Protein AF-A0A433RCS0-F1 (afdb_monomer)

Mean predicted aligned error: 9.12 Å

Secondary structure (DSSP, 8-state):
-------HHHHHHHHHHHHHHH--HHHHHHHHSGGGHHHHHHIIIIIHHHHSS-TTEEEEEEEE-TTS-EEEEEEEEEETTEEEEE-----PPP-TTS--TTS--

Nearest PDB structures (foldseek):
  7lo5-assembly1_A  TM=3.695E-01  e=2.500E+00  Deinococcus wulumuqiensis

Structure (mmCIF, N/CA/C/O backbone):
data_AF-A0A433RCS0-F1
#
_entry.id   AF-A0A433RCS0-F1
#
loop_
_atom_site.group_PDB
_atom_site.id
_atom_site.type_symbol
_atom_site.label_atom_id
_atom_site.label_alt_id
_atom_site.label_comp_id
_atom_site.label_asym_id
_atom_site.label_entity_id
_atom_site.label_seq_id
_atom_site.pdbx_PDB_ins_code
_atom_site.Cartn_x
_atom_site.Cartn_y
_atom_site.Cartn_z
_atom_site.occupancy
_atom_site.B_iso_or_equiv
_atom_site.auth_seq_id
_atom_site.auth_comp_id
_atom_site.auth_asym_id
_atom_site.auth_atom_id
_atom_site.pdbx_PDB_model_num
ATOM 1 N N . MET A 1 1 ? -16.822 -6.014 28.736 1.00 41.81 1 MET A N 1
ATOM 2 C CA . MET A 1 1 ? -15.771 -6.732 27.991 1.00 41.81 1 MET A CA 1
ATOM 3 C C . MET A 1 1 ? -15.619 -5.992 26.678 1.00 41.81 1 MET A C 1
ATOM 5 O O . MET A 1 1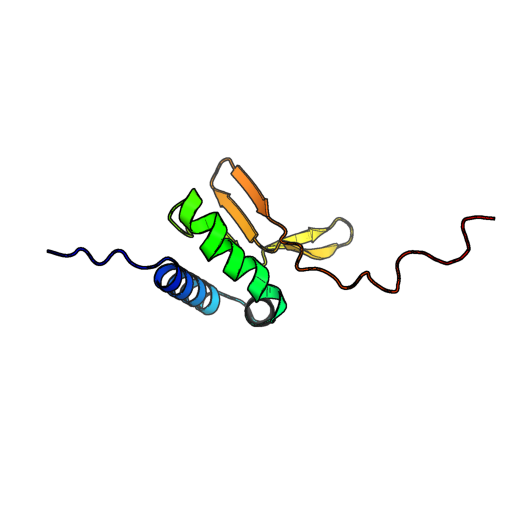 ? -16.305 -6.315 25.719 1.00 41.81 1 MET A O 1
ATOM 9 N N . ASP A 1 2 ? -14.841 -4.908 26.695 1.00 42.03 2 ASP A N 1
ATOM 10 C CA . ASP A 1 2 ? -14.556 -4.137 25.487 1.00 42.03 2 ASP A CA 1
ATOM 11 C C . ASP A 1 2 ? -13.702 -5.013 24.579 1.00 42.03 2 ASP A C 1
ATOM 13 O O . ASP A 1 2 ? -12.518 -5.234 24.832 1.00 42.03 2 ASP A O 1
ATOM 17 N N . MET A 1 3 ? -14.316 -5.568 23.536 1.00 44.47 3 MET A N 1
ATOM 18 C CA . MET A 1 3 ? -13.540 -5.999 22.386 1.00 44.47 3 MET A CA 1
ATOM 19 C C . MET A 1 3 ? -13.002 -4.717 21.768 1.00 44.47 3 MET A C 1
ATOM 21 O O . MET A 1 3 ? -13.749 -3.998 21.106 1.00 44.47 3 MET A O 1
ATOM 25 N N . ALA A 1 4 ? -11.738 -4.399 22.049 1.00 59.84 4 ALA A N 1
ATOM 26 C CA . ALA A 1 4 ? -11.041 -3.306 21.396 1.00 59.84 4 ALA A CA 1
ATOM 27 C C . ALA A 1 4 ? -11.185 -3.505 19.881 1.00 59.84 4 ALA A C 1
ATOM 29 O O . ALA A 1 4 ? -10.570 -4.401 19.299 1.00 59.84 4 ALA A O 1
ATOM 30 N N . LYS A 1 5 ? -12.067 -2.725 19.247 1.00 59.84 5 LYS A N 1
ATOM 31 C CA . LYS A 1 5 ? -12.112 -2.641 17.791 1.00 59.84 5 LYS A CA 1
ATOM 32 C C . LYS A 1 5 ? -10.755 -2.092 17.386 1.00 59.84 5 LYS A C 1
ATOM 34 O O . LYS A 1 5 ? -10.441 -0.952 17.721 1.00 59.84 5 LYS A O 1
ATOM 39 N N . ARG A 1 6 ? -9.949 -2.925 16.730 1.00 70.06 6 ARG A N 1
ATOM 40 C CA . ARG A 1 6 ? -8.694 -2.486 16.127 1.00 70.06 6 ARG A CA 1
ATOM 41 C C . ARG A 1 6 ? -9.002 -1.319 15.201 1.00 70.06 6 ARG A C 1
ATOM 43 O O . ARG A 1 6 ? -9.994 -1.356 14.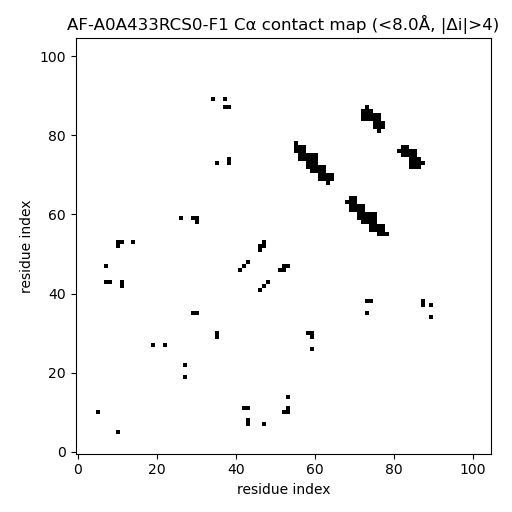468 1.00 70.06 6 ARG A O 1
ATOM 50 N N . SER A 1 7 ? -8.207 -0.264 15.294 1.00 84.88 7 SER A N 1
ATOM 51 C CA . SER A 1 7 ? -8.399 0.883 14.421 1.00 84.88 7 SER A CA 1
ATOM 52 C C . SER A 1 7 ? -7.964 0.517 12.998 1.00 84.88 7 SER A C 1
ATOM 54 O O . SER A 1 7 ? -7.130 -0.369 12.790 1.00 84.88 7 SER A O 1
ATOM 56 N N . ALA A 1 8 ? -8.510 1.216 12.000 1.00 87.56 8 ALA A N 1
ATOM 57 C CA . ALA A 1 8 ? -8.055 1.091 10.614 1.00 87.56 8 ALA A CA 1
ATOM 58 C C . ALA A 1 8 ? -6.543 1.353 10.479 1.00 87.56 8 ALA A C 1
ATOM 60 O O . ALA A 1 8 ? -5.899 0.830 9.573 1.00 87.56 8 ALA A O 1
ATOM 61 N N . GLU A 1 9 ? -5.984 2.160 11.385 1.00 90.44 9 GLU A N 1
ATOM 62 C CA . GLU A 1 9 ? -4.563 2.489 11.449 1.00 90.44 9 GLU A CA 1
ATOM 63 C C . GLU A 1 9 ? -3.732 1.281 11.885 1.00 90.44 9 GLU A C 1
ATOM 65 O O . GLU A 1 9 ? -2.780 0.939 11.189 1.00 90.44 9 GLU A O 1
ATOM 70 N N . ASP A 1 10 ? -4.143 0.579 12.946 1.00 92.00 10 ASP A N 1
ATOM 71 C CA . ASP A 1 10 ? -3.446 -0.621 13.429 1.00 92.00 10 ASP A CA 1
ATOM 72 C C . ASP A 1 10 ? -3.451 -1.739 12.376 1.00 92.00 10 ASP A C 1
ATOM 74 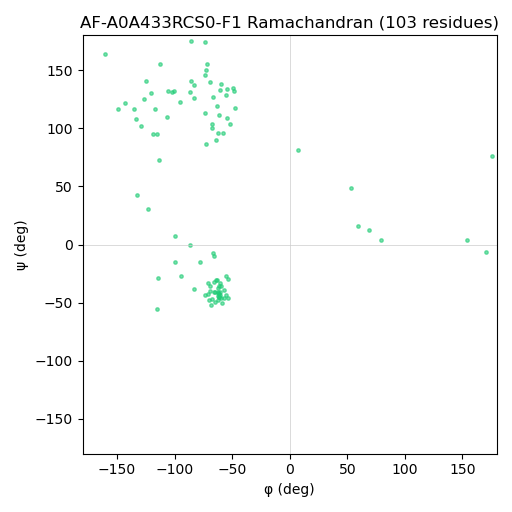O O . ASP A 1 10 ? -2.472 -2.461 12.195 1.00 92.00 10 ASP A O 1
ATOM 78 N N . GLU A 1 11 ? -4.580 -1.926 11.685 1.00 92.56 11 GLU A N 1
ATOM 79 C CA . GLU A 1 11 ? -4.685 -2.915 10.608 1.00 92.56 11 GLU A CA 1
ATOM 80 C C . GLU A 1 11 ? -3.866 -2.516 9.375 1.00 92.56 11 GLU A C 1
ATOM 82 O O . GLU A 1 11 ? -3.296 -3.385 8.709 1.00 92.56 11 GLU A O 1
ATOM 87 N N . LEU A 1 12 ? -3.786 -1.216 9.067 1.00 93.69 12 LEU A N 1
ATOM 88 C CA . LEU A 1 12 ? -2.966 -0.728 7.963 1.00 93.69 12 LEU A CA 1
ATOM 89 C C . LEU A 1 12 ? -1.479 -0.892 8.281 1.00 93.69 12 LEU A C 1
ATOM 91 O O . LEU A 1 12 ? -0.708 -1.261 7.399 1.00 93.69 12 LEU A O 1
ATOM 95 N N 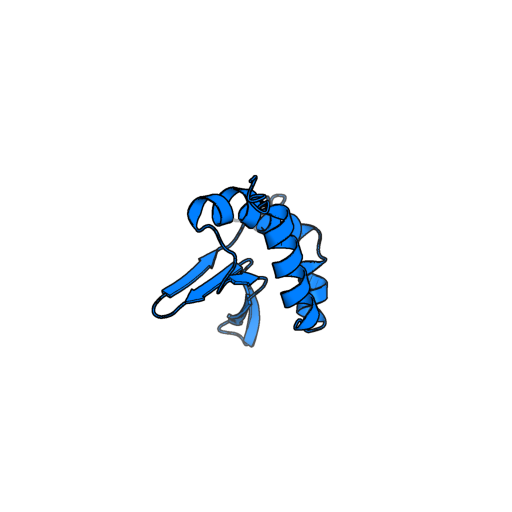. GLU A 1 13 ? -1.067 -0.634 9.520 1.00 94.44 13 GLU A N 1
ATOM 96 C CA . GLU A 1 13 ? 0.320 -0.803 9.942 1.00 94.44 13 GLU A CA 1
ATOM 97 C C . GLU A 1 13 ? 0.769 -2.263 9.804 1.00 94.44 13 GLU A C 1
ATOM 99 O O . GLU A 1 13 ? 1.831 -2.531 9.236 1.00 94.44 13 GLU A O 1
ATOM 104 N N . ASP A 1 14 ? -0.056 -3.212 10.246 1.00 94.94 14 ASP A N 1
ATOM 105 C CA . ASP A 1 14 ? 0.216 -4.642 10.076 1.00 94.94 14 ASP A CA 1
ATOM 106 C C . ASP A 1 14 ? 0.283 -5.037 8.598 1.00 94.94 14 ASP A C 1
ATOM 108 O O . ASP A 1 14 ? 1.223 -5.715 8.176 1.00 94.94 14 ASP A O 1
ATOM 112 N N . PHE A 1 15 ? -0.659 -4.553 7.785 1.00 95.12 15 PHE A N 1
ATOM 113 C CA . PHE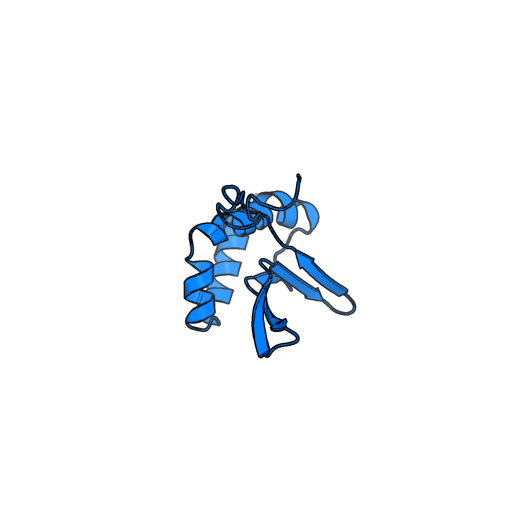 A 1 15 ? -0.645 -4.770 6.339 1.00 95.12 15 PHE A CA 1
ATOM 114 C C . PHE A 1 15 ? 0.652 -4.258 5.696 1.00 95.12 15 PHE A C 1
ATOM 116 O O . PHE A 1 15 ? 1.293 -4.975 4.924 1.00 95.12 15 PHE A O 1
ATOM 123 N N . LEU A 1 16 ? 1.090 -3.046 6.049 1.00 94.19 16 LEU A N 1
ATOM 124 C CA . LEU A 1 16 ? 2.339 -2.476 5.546 1.00 94.19 16 LEU A CA 1
ATOM 125 C C . LEU A 1 16 ? 3.558 -3.280 6.012 1.00 94.19 16 LEU A C 1
ATOM 127 O O . LEU A 1 16 ? 4.453 -3.525 5.204 1.00 94.19 16 LEU A O 1
ATOM 131 N N . LYS A 1 17 ? 3.594 -3.746 7.266 1.00 95.69 17 LYS A N 1
ATOM 132 C CA . LYS A 1 17 ? 4.668 -4.622 7.770 1.00 95.69 17 LYS A CA 1
ATOM 133 C C . LYS A 1 17 ? 4.752 -5.921 6.971 1.00 95.69 17 LYS A C 1
ATOM 135 O O . LYS A 1 17 ? 5.845 -6.317 6.563 1.00 95.69 17 LYS A O 1
ATOM 140 N N . GLU A 1 18 ? 3.615 -6.562 6.704 1.00 94.81 18 GLU A N 1
ATOM 141 C CA . GLU A 1 18 ? 3.558 -7.789 5.905 1.00 94.81 18 GLU A CA 1
ATOM 142 C C . GLU A 1 18 ? 4.067 -7.577 4.476 1.00 94.81 18 GLU A C 1
ATOM 144 O O . GLU A 1 18 ? 4.813 -8.413 3.953 1.00 94.81 18 GLU A O 1
ATOM 149 N N . ILE A 1 19 ? 3.690 -6.460 3.846 1.00 94.75 19 ILE A N 1
ATOM 150 C CA . ILE A 1 19 ? 4.176 -6.105 2.512 1.00 94.75 19 ILE A CA 1
ATOM 151 C C . ILE A 1 19 ? 5.678 -5.842 2.553 1.00 94.75 19 ILE A C 1
ATOM 153 O O . ILE A 1 19 ? 6.410 -6.429 1.763 1.00 94.75 19 ILE A O 1
ATOM 157 N N . MET A 1 20 ? 6.161 -5.021 3.487 1.00 93.62 20 MET A N 1
ATOM 158 C CA . MET A 1 20 ? 7.580 -4.662 3.598 1.00 93.62 20 MET A CA 1
ATOM 159 C C . MET A 1 20 ? 8.478 -5.880 3.840 1.00 93.62 20 MET A C 1
ATOM 161 O O . MET A 1 20 ? 9.599 -5.929 3.327 1.00 93.62 20 MET A O 1
ATOM 165 N N . ALA A 1 21 ? 7.985 -6.890 4.562 1.00 95.06 21 ALA A N 1
ATOM 166 C CA . ALA A 1 21 ? 8.698 -8.148 4.767 1.00 95.06 21 ALA A CA 1
ATOM 167 C C . ALA A 1 21 ? 8.882 -8.952 3.465 1.00 95.06 21 ALA A C 1
ATOM 169 O O . ALA A 1 21 ? 9.892 -9.634 3.304 1.00 95.06 21 ALA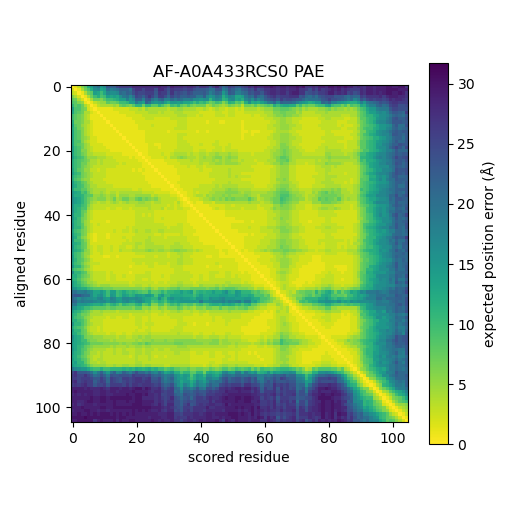 A O 1
ATOM 170 N N . LYS A 1 22 ? 7.928 -8.860 2.530 1.00 92.12 22 LYS A N 1
ATOM 171 C CA . LYS A 1 22 ? 7.922 -9.597 1.250 1.00 92.12 22 LYS A CA 1
ATOM 172 C C . LYS A 1 22 ? 8.407 -8.756 0.063 1.00 92.12 22 LYS A C 1
ATOM 174 O O . LYS A 1 22 ? 8.689 -9.302 -1.001 1.00 92.12 22 LYS A O 1
ATOM 179 N N . ALA A 1 23 ? 8.478 -7.438 0.226 1.00 92.62 23 ALA A N 1
ATOM 180 C CA . ALA A 1 23 ? 8.762 -6.492 -0.838 1.00 92.62 23 ALA A CA 1
ATOM 181 C C . ALA A 1 23 ? 10.210 -6.585 -1.333 1.00 92.62 23 ALA A C 1
ATOM 183 O O . ALA A 1 23 ? 11.165 -6.690 -0.556 1.00 92.62 23 ALA A O 1
ATOM 184 N N . ASN A 1 24 ? 10.373 -6.470 -2.651 1.00 92.62 24 ASN A N 1
ATOM 185 C CA . ASN A 1 24 ? 11.678 -6.253 -3.262 1.00 92.62 24 ASN A CA 1
ATOM 186 C C . ASN A 1 24 ? 12.157 -4.804 -3.023 1.00 92.62 24 ASN A C 1
ATOM 188 O O . ASN A 1 24 ? 11.433 -3.967 -2.481 1.00 92.62 24 ASN A O 1
ATOM 192 N N . LYS A 1 25 ? 13.393 -4.497 -3.430 1.00 92.19 25 LYS A N 1
ATOM 193 C CA . LYS A 1 25 ? 13.999 -3.170 -3.226 1.00 92.19 25 LYS A CA 1
ATOM 194 C C . LYS A 1 25 ? 13.176 -2.030 -3.841 1.00 92.19 25 LYS A C 1
ATOM 196 O O . LYS A 1 25 ? 13.070 -0.973 -3.231 1.00 92.19 25 LYS A O 1
ATOM 201 N N . GLU A 1 26 ? 12.608 -2.245 -5.024 1.00 90.81 26 GLU A N 1
ATOM 202 C CA . GLU A 1 26 ? 11.869 -1.206 -5.745 1.00 90.81 26 GLU A CA 1
ATOM 203 C C . GLU A 1 26 ? 10.507 -0.935 -5.105 1.00 90.81 26 GLU A C 1
ATOM 205 O O . GLU A 1 26 ? 10.157 0.215 -4.860 1.00 90.81 26 GLU A O 1
ATOM 210 N N . LEU A 1 27 ? 9.783 -1.988 -4.724 1.00 90.38 27 LEU A N 1
ATOM 211 C CA . LEU A 1 27 ? 8.528 -1.860 -3.993 1.00 90.38 27 LEU A CA 1
ATOM 212 C C . LEU A 1 27 ? 8.736 -1.160 -2.642 1.00 90.38 27 LEU A C 1
ATOM 214 O O . LEU A 1 27 ? 7.949 -0.291 -2.285 1.00 90.38 27 LEU A O 1
ATOM 218 N N . LYS A 1 28 ? 9.822 -1.467 -1.916 1.00 93.19 28 LYS A N 1
ATOM 219 C CA . LYS A 1 28 ? 10.174 -0.746 -0.676 1.00 93.19 28 LYS A CA 1
ATOM 220 C C . LYS A 1 28 ? 10.378 0.745 -0.931 1.00 93.19 28 LYS A C 1
ATOM 222 O O . LYS A 1 28 ? 9.742 1.559 -0.271 1.00 93.19 28 LYS A O 1
ATOM 227 N N . ARG A 1 29 ? 11.192 1.087 -1.938 1.00 92.44 29 ARG A N 1
ATOM 228 C CA . ARG A 1 29 ? 11.445 2.478 -2.344 1.00 92.44 29 ARG A CA 1
ATOM 229 C C . ARG A 1 29 ? 10.143 3.213 -2.662 1.00 92.44 29 ARG A C 1
ATOM 231 O O . ARG A 1 29 ? 9.975 4.352 -2.246 1.00 92.44 29 ARG A O 1
ATOM 238 N N . ARG A 1 30 ? 9.224 2.563 -3.382 1.00 89.06 30 ARG A N 1
ATOM 239 C CA . ARG A 1 30 ? 7.916 3.132 -3.725 1.00 89.06 30 ARG A CA 1
ATOM 240 C C . ARG A 1 30 ? 7.028 3.305 -2.498 1.00 89.06 30 ARG A C 1
ATOM 242 O O . ARG A 1 30 ? 6.497 4.387 -2.305 1.00 89.06 30 ARG A O 1
ATOM 249 N N . ILE A 1 31 ? 6.916 2.307 -1.622 1.00 90.25 31 ILE A N 1
ATOM 250 C CA . ILE A 1 31 ? 6.122 2.417 -0.385 1.00 90.25 31 ILE A CA 1
ATOM 251 C C . ILE A 1 31 ? 6.641 3.544 0.516 1.00 90.25 31 ILE A C 1
ATOM 253 O O . ILE A 1 31 ? 5.843 4.203 1.184 1.00 90.25 31 ILE A O 1
ATOM 257 N N . GLU A 1 32 ? 7.951 3.765 0.557 1.00 89.25 32 GLU A N 1
ATOM 258 C CA . GLU A 1 32 ? 8.589 4.837 1.331 1.00 89.25 32 GLU A CA 1
ATOM 259 C C . GLU A 1 32 ? 8.482 6.221 0.663 1.00 89.25 32 GLU A C 1
ATOM 261 O O . GLU A 1 32 ? 8.676 7.230 1.341 1.00 89.25 32 GLU A O 1
ATOM 266 N N . ASP A 1 33 ? 8.134 6.291 -0.628 1.00 86.75 33 ASP A N 1
ATOM 267 C CA . ASP A 1 33 ? 7.951 7.547 -1.361 1.00 86.75 33 ASP A CA 1
ATOM 268 C C . ASP A 1 33 ? 6.834 8.394 -0.716 1.00 86.75 33 ASP A C 1
ATOM 270 O O . ASP A 1 33 ? 5.747 7.876 -0.439 1.00 86.75 33 ASP A O 1
ATOM 274 N N . PRO A 1 34 ? 7.045 9.702 -0.485 1.00 82.12 34 PRO A N 1
ATOM 275 C CA . PRO A 1 34 ? 6.001 10.592 0.018 1.00 82.12 34 PRO A CA 1
ATOM 276 C C . PRO A 1 34 ? 4.712 10.584 -0.817 1.00 82.12 34 PRO A C 1
ATOM 278 O O . PRO A 1 34 ? 3.631 10.766 -0.259 1.00 82.12 34 PRO A O 1
ATOM 281 N N . GLN A 1 35 ? 4.796 10.332 -2.128 1.00 78.38 35 GLN A N 1
ATOM 282 C CA . GLN A 1 35 ? 3.621 10.228 -3.003 1.00 78.38 35 GLN A CA 1
ATOM 283 C C . GLN A 1 35 ? 2.717 9.050 -2.618 1.00 78.38 35 GLN A C 1
ATOM 285 O O . GLN A 1 35 ? 1.492 9.162 -2.677 1.00 78.38 35 GLN A O 1
ATOM 290 N N . SER A 1 36 ? 3.296 7.977 -2.071 1.00 79.25 36 SER A N 1
ATOM 291 C CA . SER A 1 36 ? 2.554 6.823 -1.555 1.00 79.25 36 SER A CA 1
ATOM 292 C C . SER A 1 36 ? 1.682 7.136 -0.340 1.00 79.25 36 SER A C 1
ATOM 294 O O . SER A 1 36 ? 0.876 6.311 0.093 1.00 79.25 36 SER A O 1
ATOM 296 N N . HIS A 1 37 ? 1.817 8.327 0.250 1.00 84.00 37 HIS A N 1
ATOM 297 C CA . HIS A 1 37 ? 0.935 8.768 1.322 1.00 84.00 37 HIS A CA 1
ATOM 298 C C . HIS A 1 37 ? -0.527 8.866 0.858 1.00 84.00 37 HIS A C 1
ATOM 300 O O . HIS A 1 37 ? -1.426 8.516 1.623 1.00 84.00 37 HIS A O 1
ATOM 306 N N . ALA A 1 38 ? -0.775 9.269 -0.394 1.00 86.75 38 ALA A N 1
ATOM 307 C CA . ALA A 1 38 ? -2.127 9.461 -0.915 1.00 86.75 38 ALA A CA 1
ATOM 308 C C . ALA A 1 38 ? -2.937 8.157 -0.913 1.00 86.75 38 ALA A C 1
ATOM 310 O O . ALA A 1 38 ? -4.055 8.116 -0.389 1.00 86.75 38 ALA A O 1
ATOM 311 N N . TRP A 1 39 ? -2.357 7.063 -1.416 1.00 89.56 39 TRP A N 1
ATOM 312 C CA . TRP A 1 39 ? -3.050 5.779 -1.418 1.00 89.56 39 TRP A CA 1
ATOM 313 C C . TRP A 1 39 ? -3.183 5.173 -0.020 1.00 89.56 39 TRP A C 1
ATOM 315 O O . TRP A 1 39 ? -4.218 4.581 0.287 1.00 89.56 39 TRP A O 1
ATOM 325 N N . LYS A 1 40 ? -2.211 5.382 0.880 1.00 91.19 40 LYS A N 1
ATOM 326 C CA . LYS A 1 40 ? -2.330 4.967 2.292 1.00 91.19 40 LYS A CA 1
ATOM 327 C C . LYS A 1 40 ? -3.488 5.678 2.994 1.00 91.19 40 LYS A C 1
ATOM 329 O O . LYS A 1 40 ? -4.241 5.047 3.735 1.00 91.19 40 LYS A O 1
ATOM 334 N N . GLU A 1 41 ? -3.670 6.974 2.747 1.00 91.12 41 GLU A N 1
ATOM 335 C CA . GLU A 1 41 ? -4.813 7.727 3.273 1.00 91.12 41 GLU A CA 1
ATOM 336 C C . GLU A 1 41 ? -6.138 7.246 2.679 1.00 91.12 41 GLU A C 1
ATOM 338 O O . GLU A 1 41 ? -7.111 7.079 3.417 1.00 91.12 41 GLU A O 1
ATOM 343 N N . ALA A 1 42 ? -6.181 6.951 1.379 1.00 91.75 42 ALA A N 1
ATOM 344 C CA . ALA A 1 42 ? -7.367 6.370 0.758 1.00 91.75 42 ALA A CA 1
ATOM 345 C C . ALA A 1 42 ? -7.707 4.994 1.347 1.00 91.75 42 ALA A C 1
ATOM 347 O O . ALA A 1 42 ? -8.881 4.701 1.583 1.00 91.75 42 ALA A O 1
ATOM 348 N N . LEU A 1 43 ? -6.705 4.173 1.675 1.00 93.81 43 LEU A N 1
ATOM 349 C CA . LEU A 1 43 ? -6.940 2.902 2.353 1.00 93.81 43 LEU A CA 1
ATOM 350 C C . LEU A 1 43 ? -7.617 3.093 3.715 1.00 93.81 43 LEU A C 1
ATOM 352 O O . LEU A 1 43 ? -8.577 2.389 4.026 1.00 93.81 43 LEU A O 1
ATOM 356 N N . LYS A 1 44 ? -7.179 4.076 4.506 1.00 91.56 44 LYS A N 1
ATOM 357 C CA . LYS A 1 44 ? -7.785 4.366 5.816 1.00 91.56 44 LYS A CA 1
ATOM 358 C C . LYS A 1 44 ? -9.172 4.992 5.715 1.00 91.56 44 LYS A C 1
ATOM 360 O O . LYS A 1 44 ? -10.052 4.648 6.493 1.00 91.56 44 LYS A O 1
ATOM 365 N N . ARG A 1 45 ? -9.356 5.947 4.801 1.00 90.81 45 ARG A N 1
ATOM 366 C CA . ARG A 1 45 ? -10.538 6.829 4.771 1.00 90.81 45 ARG A CA 1
ATOM 367 C C . ARG A 1 45 ? -11.649 6.341 3.855 1.00 90.81 45 ARG A C 1
ATOM 369 O O . ARG A 1 45 ? -12.804 6.676 4.090 1.00 90.81 45 ARG A O 1
ATOM 376 N N . LEU A 1 46 ? -11.305 5.586 2.816 1.00 92.19 46 LEU A N 1
ATOM 377 C CA . LEU A 1 46 ? -12.252 5.105 1.815 1.00 92.19 46 LEU A CA 1
ATOM 378 C C . LEU A 1 46 ? -12.362 3.583 1.858 1.00 92.19 46 LEU A C 1
ATOM 380 O O . LEU A 1 46 ? -13.453 3.047 2.035 1.00 92.19 46 LEU A O 1
ATOM 384 N N . TRP A 1 47 ? -11.235 2.883 1.730 1.00 94.44 47 TRP A N 1
ATOM 385 C CA . TRP A 1 47 ? -11.249 1.430 1.588 1.00 94.44 47 TRP A CA 1
ATOM 386 C C . TRP A 1 47 ? -11.696 0.715 2.862 1.00 94.44 47 TRP A C 1
ATOM 388 O O . TRP A 1 47 ? -12.595 -0.122 2.812 1.00 94.44 47 TRP A O 1
ATOM 398 N N . HIS A 1 48 ? -11.078 1.023 4.006 1.00 94.44 48 HIS A N 1
ATOM 399 C CA . HIS A 1 48 ? -11.379 0.347 5.269 1.00 94.44 48 HIS A CA 1
ATOM 400 C C . HIS A 1 48 ? -12.842 0.540 5.696 1.00 94.44 48 HIS A C 1
ATOM 402 O O . HIS A 1 48 ? -13.492 -0.471 5.947 1.00 94.44 48 HIS A O 1
ATOM 408 N N . PRO A 1 49 ? -13.438 1.749 5.645 1.00 93.19 49 PRO A N 1
ATOM 409 C CA . PRO A 1 49 ? -14.863 1.915 5.934 1.00 93.19 49 PRO A CA 1
ATOM 410 C C . PRO A 1 49 ? -15.792 1.180 4.957 1.00 93.19 49 PRO A C 1
ATOM 412 O O . PRO A 1 49 ? -16.877 0.764 5.356 1.00 93.19 49 PRO A O 1
ATOM 415 N N . ALA A 1 50 ? -15.391 1.013 3.692 1.00 92.88 50 ALA A N 1
ATOM 416 C CA . ALA A 1 50 ? -16.213 0.360 2.672 1.00 92.88 50 ALA A CA 1
ATOM 417 C C . ALA A 1 50 ? -16.115 -1.178 2.690 1.00 92.88 50 ALA A C 1
ATOM 419 O O . ALA A 1 50 ? -17.108 -1.861 2.450 1.00 92.88 50 ALA A O 1
ATOM 420 N N . ILE A 1 51 ? -14.922 -1.727 2.940 1.00 92.69 51 ILE A N 1
ATOM 421 C CA . ILE A 1 51 ? -14.610 -3.159 2.777 1.00 92.69 51 ILE A CA 1
ATOM 422 C C . ILE A 1 51 ? -14.286 -3.842 4.115 1.00 92.69 51 ILE A C 1
ATOM 424 O O . ILE A 1 51 ? -14.507 -5.043 4.265 1.00 92.69 51 ILE A O 1
ATOM 428 N N . GLY A 1 52 ? -13.756 -3.100 5.090 1.00 90.94 52 GLY A N 1
ATOM 429 C CA . GLY A 1 52 ? -13.464 -3.575 6.447 1.00 90.94 52 GLY A CA 1
ATOM 430 C C . GLY A 1 52 ? -12.177 -4.386 6.612 1.00 90.94 52 GLY A C 1
ATOM 431 O O . GLY A 1 52 ? -11.945 -4.912 7.694 1.00 90.94 52 GLY A O 1
ATOM 432 N N . HIS A 1 53 ? -11.362 -4.549 5.562 1.00 92.88 53 HIS A N 1
ATOM 433 C CA . HIS A 1 53 ? -10.082 -5.268 5.633 1.00 92.88 53 HIS A CA 1
ATOM 434 C C . HIS A 1 53 ? -9.148 -4.914 4.459 1.00 92.88 53 HIS A C 1
ATOM 436 O O . HIS A 1 53 ? -9.613 -4.522 3.387 1.00 92.88 53 HIS A O 1
ATOM 442 N N . PHE A 1 54 ? -7.851 -5.229 4.560 1.00 95.06 54 PHE A N 1
ATOM 443 C CA . PHE A 1 54 ? -6.869 -5.024 3.472 1.00 95.06 54 PHE A CA 1
ATOM 444 C C . PHE A 1 54 ? -6.520 -6.283 2.646 1.00 95.06 54 PHE A C 1
ATOM 446 O O . PHE A 1 54 ? -5.645 -6.262 1.785 1.00 95.06 54 PHE A O 1
ATOM 453 N N . LYS A 1 55 ? -7.217 -7.408 2.861 1.00 94.06 55 LYS A N 1
ATOM 454 C CA . LYS A 1 55 ? -6.965 -8.666 2.129 1.00 94.06 55 LYS A CA 1
ATOM 455 C C . LYS A 1 55 ? -7.152 -8.515 0.613 1.00 94.06 55 LYS A C 1
ATOM 457 O O . LYS A 1 55 ? -8.193 -8.025 0.167 1.00 94.06 55 LYS A O 1
ATOM 462 N N . ASN A 1 56 ? -6.237 -9.116 -0.152 1.00 95.06 56 ASN A N 1
ATOM 463 C CA . ASN A 1 56 ? -6.186 -9.113 -1.625 1.00 95.06 56 ASN A CA 1
ATOM 464 C C . ASN A 1 56 ? -5.860 -7.750 -2.261 1.00 95.06 56 ASN A C 1
ATOM 466 O O . ASN A 1 56 ? -6.050 -7.585 -3.466 1.00 95.06 56 ASN A O 1
ATOM 470 N N . LEU A 1 57 ? -5.408 -6.776 -1.466 1.00 95.50 57 LEU A N 1
ATOM 471 C CA . LEU A 1 57 ? -4.812 -5.555 -1.989 1.00 95.50 57 LEU A CA 1
ATOM 472 C C . LEU A 1 57 ? -3.325 -5.757 -2.254 1.00 95.50 57 LEU A C 1
ATOM 474 O O . LEU A 1 57 ? -2.606 -6.364 -1.460 1.00 95.50 57 LEU A O 1
ATOM 478 N N . HIS A 1 58 ? -2.881 -5.180 -3.357 1.00 94.12 58 HIS A N 1
ATOM 479 C CA . HIS A 1 58 ? -1.504 -5.159 -3.804 1.00 94.12 58 HIS A CA 1
ATOM 480 C C . HIS A 1 58 ? -1.151 -3.702 -4.110 1.00 94.12 58 HIS A C 1
ATOM 482 O O . HIS A 1 58 ? -1.598 -3.189 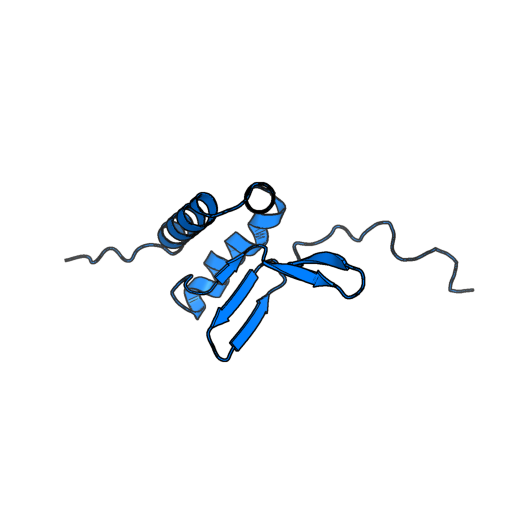-5.135 1.00 94.12 58 HIS A O 1
ATOM 488 N N . PRO A 1 59 ? -0.424 -3.005 -3.223 1.00 93.44 59 PRO A N 1
ATOM 489 C CA . PRO A 1 59 ? 0.028 -1.656 -3.518 1.00 93.44 59 PRO A CA 1
ATOM 490 C C . PRO A 1 59 ? 1.144 -1.688 -4.551 1.00 93.44 59 PRO A C 1
ATOM 492 O O . PRO A 1 59 ? 1.928 -2.641 -4.580 1.00 93.44 59 PRO A O 1
ATOM 495 N N . GLU A 1 60 ? 1.226 -0.627 -5.348 1.00 91.69 60 GLU A N 1
ATOM 496 C CA . GLU A 1 60 ? 2.305 -0.414 -6.313 1.00 91.69 60 GLU A CA 1
ATOM 497 C C . GLU A 1 60 ? 2.482 -1.617 -7.245 1.00 91.69 60 GLU A C 1
ATOM 499 O O . GLU A 1 60 ? 3.571 -2.174 -7.414 1.00 91.69 60 GLU A O 1
ATOM 504 N N . TYR A 1 61 ? 1.360 -2.075 -7.797 1.00 91.81 61 TYR A N 1
ATOM 505 C CA . TYR A 1 61 ? 1.291 -3.302 -8.570 1.00 91.81 61 TYR A CA 1
ATOM 506 C C . TYR A 1 61 ? 1.929 -3.098 -9.944 1.00 91.81 61 TYR A C 1
ATOM 508 O O . TYR A 1 61 ? 1.415 -2.345 -10.772 1.00 91.81 61 TYR A O 1
ATOM 516 N N . GLU A 1 62 ? 3.056 -3.774 -10.176 1.00 90.88 62 GLU A N 1
ATOM 517 C CA . GLU A 1 62 ? 3.778 -3.724 -11.447 1.00 90.88 62 GLU A CA 1
ATOM 518 C C . GLU A 1 62 ? 2.949 -4.373 -12.565 1.00 90.88 62 GLU A C 1
ATOM 520 O O . GLU A 1 62 ? 2.524 -5.526 -12.463 1.00 90.88 62 GLU A O 1
ATOM 525 N N . VAL A 1 63 ? 2.765 -3.635 -13.655 1.00 89.44 63 VAL A N 1
ATOM 526 C CA . VAL A 1 63 ? 2.183 -4.112 -14.907 1.00 89.44 63 VAL A CA 1
ATOM 527 C C . VAL A 1 63 ? 3.139 -3.824 -16.059 1.00 89.44 63 VAL A C 1
ATOM 529 O O . VAL A 1 63 ? 3.786 -2.775 -16.113 1.00 89.44 63 VAL A O 1
ATOM 532 N N . THR A 1 64 ? 3.232 -4.771 -16.987 1.00 86.75 64 THR A N 1
ATOM 533 C CA . THR A 1 64 ? 3.991 -4.603 -18.228 1.00 86.75 64 THR A CA 1
ATOM 534 C C . THR A 1 64 ? 3.120 -3.870 -19.239 1.00 86.75 64 THR A C 1
ATOM 536 O O . THR A 1 64 ? 1.985 -4.284 -19.486 1.00 86.75 64 THR A O 1
ATOM 539 N N . ASP A 1 65 ? 3.625 -2.774 -19.799 1.00 80.88 65 ASP A N 1
ATOM 540 C CA . ASP A 1 65 ? 2.957 -2.084 -20.898 1.00 80.88 65 ASP A CA 1
ATOM 541 C C . ASP A 1 65 ? 3.330 -2.683 -22.266 1.00 80.88 65 ASP A C 1
ATOM 543 O O . ASP A 1 65 ? 4.136 -3.606 -22.376 1.00 80.88 65 ASP A O 1
ATOM 547 N N . PHE A 1 66 ? 2.692 -2.187 -23.328 1.00 71.88 66 PHE A N 1
ATOM 548 C CA . PHE A 1 66 ? 2.847 -2.715 -24.687 1.00 71.88 66 PHE A CA 1
ATOM 549 C C . PHE A 1 66 ? 4.249 -2.515 -25.299 1.00 71.88 66 PHE A C 1
ATOM 551 O O . PHE A 1 66 ? 4.495 -3.029 -26.387 1.00 71.88 66 PHE A O 1
ATOM 558 N N . LEU A 1 67 ? 5.145 -1.767 -24.645 1.00 79.56 67 LEU A N 1
ATOM 559 C CA . LEU A 1 67 ? 6.489 -1.432 -25.131 1.00 79.56 67 LEU A CA 1
ATOM 560 C C . LEU A 1 67 ? 7.585 -1.882 -24.149 1.00 79.56 67 LEU A C 1
ATOM 562 O O . LEU A 1 67 ? 8.623 -1.229 -24.046 1.00 79.56 67 LEU A O 1
ATOM 566 N N . ASP A 1 68 ? 7.346 -2.966 -23.404 1.00 74.94 68 ASP A N 1
ATOM 567 C CA . ASP A 1 68 ? 8.243 -3.490 -22.359 1.00 74.94 68 ASP A CA 1
ATOM 568 C C . ASP A 1 68 ? 8.536 -2.488 -21.222 1.00 74.94 68 ASP A C 1
ATOM 570 O O . ASP A 1 68 ? 9.449 -2.670 -20.410 1.00 74.94 68 ASP A O 1
ATOM 574 N N . GLY A 1 69 ? 7.734 -1.427 -21.125 1.00 80.94 69 GLY A N 1
ATOM 575 C CA . GLY A 1 69 ? 7.755 -0.489 -20.022 1.00 80.94 69 GLY A CA 1
ATOM 576 C C . GLY A 1 69 ? 7.129 -1.104 -18.776 1.00 80.94 69 GLY A C 1
ATOM 577 O O . GLY A 1 69 ? 6.173 -1.881 -18.832 1.00 80.94 69 GLY A O 1
ATOM 578 N N . LYS A 1 70 ? 7.665 -0.730 -17.614 1.00 84.50 70 LYS A N 1
ATOM 579 C CA . LYS A 1 70 ? 7.061 -1.047 -16.319 1.00 84.50 70 LYS A CA 1
ATOM 580 C C . LYS A 1 70 ? 6.214 0.130 -15.870 1.00 84.50 70 LYS A C 1
ATOM 582 O O . LYS A 1 70 ? 6.731 1.235 -15.706 1.00 84.50 70 LYS A O 1
ATOM 587 N N . ARG A 1 71 ? 4.931 -0.119 -15.631 1.00 87.31 71 ARG A N 1
ATOM 588 C CA . ARG A 1 71 ? 4.033 0.817 -14.950 1.00 87.31 71 ARG A CA 1
ATOM 589 C C . ARG A 1 71 ? 3.631 0.226 -13.613 1.00 87.31 71 ARG A C 1
ATOM 591 O O . ARG A 1 71 ? 3.678 -0.985 -13.428 1.00 87.31 71 ARG A O 1
ATOM 598 N N . TYR A 1 72 ? 3.264 1.088 -12.684 1.00 88.94 72 TYR A N 1
ATOM 599 C CA . TYR A 1 72 ? 2.846 0.681 -11.353 1.00 88.94 72 TYR A CA 1
ATOM 600 C C . TYR A 1 72 ? 1.495 1.312 -11.091 1.00 88.94 72 TYR A C 1
ATOM 602 O O . TYR A 1 72 ? 1.367 2.522 -11.246 1.00 88.94 72 TYR A O 1
ATOM 610 N N . ILE A 1 73 ? 0.529 0.471 -10.746 1.00 91.38 73 ILE A N 1
ATOM 611 C CA . ILE A 1 73 ? -0.804 0.883 -10.317 1.00 91.38 73 ILE A CA 1
ATOM 612 C C . ILE A 1 73 ? -0.740 1.125 -8.814 1.00 91.38 73 ILE A C 1
ATOM 614 O O . ILE A 1 73 ? -0.266 0.239 -8.095 1.00 91.38 73 ILE A O 1
ATOM 618 N N . ASP A 1 74 ? -1.251 2.258 -8.330 1.00 91.38 74 ASP A N 1
ATOM 619 C CA . ASP A 1 74 ? -1.159 2.611 -6.905 1.00 91.38 74 ASP A CA 1
ATOM 620 C C . ASP A 1 74 ? -1.712 1.503 -5.995 1.00 91.38 74 ASP A C 1
ATOM 622 O O . ASP A 1 74 ? -1.073 1.097 -5.020 1.00 91.38 74 ASP A O 1
ATOM 626 N N . LEU A 1 75 ? -2.889 0.964 -6.333 1.00 93.62 75 LEU A N 1
ATOM 627 C CA . LEU A 1 75 ? -3.513 -0.159 -5.636 1.00 93.62 75 LEU A CA 1
ATOM 628 C C . LEU A 1 75 ? -4.225 -1.095 -6.620 1.00 93.62 75 LEU A C 1
ATOM 630 O O . LEU A 1 75 ? -5.182 -0.715 -7.291 1.00 93.62 75 LEU A O 1
ATOM 634 N N . ALA A 1 76 ? -3.838 -2.368 -6.639 1.00 95.44 76 ALA A N 1
ATOM 635 C CA . ALA A 1 76 ? -4.577 -3.420 -7.328 1.00 95.44 76 ALA A CA 1
ATOM 636 C C . ALA A 1 76 ? -5.322 -4.311 -6.331 1.00 95.44 76 ALA A C 1
ATOM 638 O O . ALA A 1 76 ? -4.755 -4.813 -5.362 1.00 95.44 76 ALA A O 1
ATOM 639 N N . TYR A 1 77 ? -6.598 -4.565 -6.594 1.00 95.88 77 TYR A N 1
ATOM 640 C CA . TYR A 1 77 ? -7.408 -5.524 -5.861 1.00 95.88 77 TYR A CA 1
ATOM 641 C C . TYR A 1 77 ? -7.656 -6.766 -6.707 1.00 95.88 77 TYR A C 1
ATOM 643 O O . TYR A 1 77 ? -8.396 -6.727 -7.695 1.00 95.88 77 TYR A O 1
ATOM 651 N N . ILE A 1 78 ? -7.037 -7.878 -6.316 1.00 95.62 78 ILE A N 1
ATOM 652 C CA . ILE A 1 78 ? -7.033 -9.116 -7.098 1.00 95.62 78 ILE A CA 1
ATOM 653 C C . ILE A 1 78 ? -7.691 -10.216 -6.275 1.00 95.62 78 ILE A C 1
ATOM 655 O O . ILE A 1 78 ? -7.054 -10.895 -5.475 1.00 95.62 78 ILE A O 1
ATOM 659 N N . ARG A 1 79 ? -8.989 -10.424 -6.495 1.00 94.31 79 ARG A N 1
ATOM 660 C CA . ARG A 1 79 ? -9.738 -11.530 -5.897 1.00 94.31 79 ARG A CA 1
ATOM 661 C C . ARG A 1 79 ? -10.614 -12.173 -6.962 1.00 94.31 79 ARG A C 1
ATOM 663 O O . ARG A 1 79 ? -11.552 -11.511 -7.392 1.00 94.31 79 ARG A O 1
ATOM 670 N N . PRO A 1 80 ? -10.401 -13.449 -7.327 1.00 90.69 80 PRO A N 1
ATOM 671 C CA . PRO A 1 80 ? -11.208 -14.117 -8.344 1.00 90.69 80 PRO A CA 1
ATOM 672 C C . PRO A 1 80 ? -12.723 -13.928 -8.125 1.00 90.69 80 PRO A C 1
ATOM 674 O O . PRO A 1 80 ? -13.188 -14.122 -6.998 1.00 90.69 80 PRO A O 1
ATOM 677 N N . PRO A 1 81 ? -13.497 -13.549 -9.164 1.00 93.38 81 PRO A N 1
ATOM 678 C CA . PRO A 1 81 ? -13.095 -13.277 -10.557 1.00 93.38 81 PRO A CA 1
ATOM 679 C C . PRO A 1 81 ? -12.611 -11.835 -10.827 1.00 93.38 81 PRO A C 1
ATOM 681 O O . PRO A 1 81 ? -12.256 -11.502 -11.954 1.00 93.38 81 PRO A O 1
ATOM 684 N N . TYR A 1 82 ? -12.610 -10.972 -9.817 1.00 93.50 82 TYR A N 1
ATOM 685 C CA . TYR A 1 82 ? -12.361 -9.540 -9.933 1.00 93.50 82 TYR A CA 1
ATOM 686 C C . TYR A 1 82 ? -10.868 -9.188 -9.958 1.00 93.50 82 TYR A C 1
ATOM 688 O O . TYR A 1 82 ? -10.061 -9.684 -9.165 1.00 93.50 82 TYR A O 1
ATOM 696 N N . ARG A 1 83 ? -10.519 -8.264 -10.856 1.00 95.38 83 ARG A N 1
ATOM 697 C CA . ARG A 1 83 ? -9.235 -7.561 -10.899 1.00 95.38 83 ARG A CA 1
ATOM 698 C C . ARG A 1 8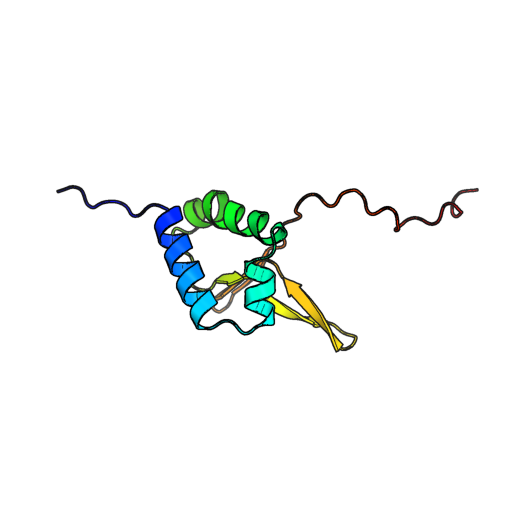3 ? -9.543 -6.086 -11.095 1.00 95.38 83 ARG A C 1
ATOM 700 O O . ARG A 1 83 ? -10.027 -5.708 -12.157 1.00 95.38 83 ARG A O 1
ATOM 707 N N . ILE A 1 84 ? -9.346 -5.289 -10.054 1.00 94.88 84 ILE A N 1
ATOM 708 C CA . ILE A 1 84 ? -9.713 -3.871 -10.046 1.00 94.88 84 ILE A CA 1
ATOM 709 C C . ILE A 1 84 ? -8.451 -3.058 -9.785 1.00 94.88 84 ILE A C 1
ATOM 711 O O . ILE A 1 84 ? -7.712 -3.365 -8.853 1.00 94.88 84 ILE A O 1
ATOM 715 N N . ALA A 1 85 ? -8.212 -2.046 -10.612 1.00 94.06 85 ALA A N 1
ATOM 716 C CA . ALA A 1 85 ? -7.131 -1.086 -10.446 1.00 94.06 85 ALA A CA 1
ATOM 717 C C . ALA A 1 85 ? -7.694 0.208 -9.848 1.00 94.06 85 ALA A C 1
ATOM 719 O O . ALA A 1 85 ? -8.713 0.710 -10.323 1.00 94.06 85 ALA A O 1
ATOM 720 N N . PHE A 1 86 ? -7.036 0.729 -8.820 1.00 91.75 86 PHE A N 1
ATOM 721 C CA . PHE A 1 86 ? -7.296 2.044 -8.253 1.00 91.75 86 PHE A CA 1
ATOM 722 C C . PHE A 1 86 ? -6.041 2.883 -8.456 1.00 91.75 86 PHE A C 1
ATOM 724 O O . PHE A 1 86 ? -4.994 2.556 -7.902 1.00 91.75 86 PHE A O 1
ATOM 731 N N . GLU A 1 87 ? -6.182 3.945 -9.239 1.00 90.31 87 GLU A N 1
ATOM 732 C CA . GLU A 1 87 ? -5.182 5.001 -9.372 1.00 90.31 87 GLU A CA 1
ATOM 733 C C . GLU A 1 87 ? -5.658 6.189 -8.547 1.00 90.31 87 GLU A C 1
ATOM 735 O O . GLU A 1 87 ? -6.834 6.572 -8.595 1.00 90.31 87 GLU A O 1
ATOM 740 N N . ILE A 1 88 ? -4.765 6.727 -7.734 1.00 87.38 88 ILE A N 1
ATOM 741 C CA . ILE A 1 88 ? -5.057 7.789 -6.791 1.00 87.38 88 ILE A CA 1
ATOM 742 C C . ILE A 1 88 ? -4.260 8.993 -7.243 1.00 87.38 88 ILE A C 1
ATOM 744 O O . ILE A 1 88 ? -3.101 9.172 -6.883 1.00 87.38 88 ILE A O 1
ATOM 748 N N . ASP A 1 89 ? -4.931 9.850 -8.009 1.00 79.38 89 ASP A N 1
ATOM 749 C CA . ASP A 1 89 ? -4.353 11.092 -8.506 1.00 79.38 89 ASP A CA 1
ATOM 750 C C . ASP A 1 89 ? -4.011 12.032 -7.340 1.00 79.38 89 ASP A C 1
ATOM 752 O O . ASP A 1 89 ? -4.798 12.874 -6.892 1.00 79.38 89 ASP A O 1
ATOM 756 N N . GLY A 1 90 ? -2.791 11.894 -6.831 1.00 65.06 90 GLY A N 1
ATOM 757 C CA . GLY A 1 90 ? -2.187 12.827 -5.900 1.00 65.06 90 GLY A CA 1
ATOM 758 C C . GLY A 1 90 ? -1.811 14.088 -6.657 1.00 65.06 90 GLY A C 1
ATOM 759 O O . GLY A 1 90 ? -0.697 14.165 -7.150 1.00 65.06 90 GLY A O 1
ATOM 760 N N . ARG A 1 91 ? -2.758 15.034 -6.790 1.00 49.16 91 ARG A N 1
ATOM 761 C CA . ARG A 1 91 ? -2.615 16.393 -7.356 1.00 49.16 91 ARG A CA 1
ATOM 762 C C . ARG A 1 91 ? -1.239 16.630 -7.989 1.00 49.16 91 ARG A C 1
ATOM 764 O O . ARG A 1 91 ? -0.367 17.229 -7.359 1.00 49.16 91 ARG A O 1
ATOM 771 N N . SER A 1 92 ? -1.045 16.176 -9.226 1.00 45.50 92 SER A N 1
ATOM 772 C CA . SER A 1 92 ? 0.112 16.617 -9.995 1.00 45.50 92 SER A CA 1
ATOM 773 C C . SER A 1 92 ? 0.048 18.151 -10.007 1.00 45.50 92 SER A C 1
ATOM 775 O O . SER A 1 92 ? -1.016 18.696 -10.334 1.00 45.50 92 SER A O 1
ATOM 777 N N . PRO A 1 93 ? 1.114 18.896 -9.647 1.00 44.84 93 PRO A N 1
ATOM 778 C CA . PRO A 1 93 ? 1.227 20.238 -10.199 1.00 44.84 93 PRO A CA 1
ATOM 779 C C . PRO A 1 93 ? 1.013 20.065 -11.706 1.00 44.84 93 PRO A C 1
ATOM 781 O O . PRO A 1 93 ? 1.537 19.078 -12.240 1.00 44.84 93 PRO A O 1
ATOM 784 N N . PRO A 1 94 ? 0.195 20.902 -12.376 1.00 46.22 94 PRO A N 1
ATOM 785 C CA . PRO A 1 94 ? 0.021 20.775 -13.814 1.00 46.22 94 PRO A CA 1
ATOM 786 C C . PRO A 1 94 ? 1.419 20.662 -14.396 1.00 46.22 94 PRO A C 1
ATOM 788 O O . PRO A 1 94 ? 2.256 21.529 -14.148 1.00 46.22 94 PRO A O 1
ATOM 791 N N . SER A 1 95 ? 1.703 19.524 -15.023 1.00 45.25 95 SER A N 1
ATOM 792 C CA . SER A 1 95 ? 3.007 19.264 -15.598 1.00 45.25 95 SER A CA 1
ATOM 793 C C . SER A 1 95 ? 3.289 20.425 -16.541 1.00 45.25 95 SER A C 1
ATOM 795 O O . SER A 1 95 ? 2.637 20.539 -17.584 1.00 45.25 95 SER A O 1
ATOM 797 N N . GLU A 1 96 ? 4.215 21.308 -16.173 1.00 47.44 96 GLU A N 1
ATOM 798 C CA . GLU A 1 96 ? 4.884 22.153 -17.147 1.00 47.44 96 GLU A CA 1
ATOM 799 C C . GLU A 1 96 ? 5.542 21.182 -18.131 1.00 47.44 96 GLU A C 1
ATOM 801 O O . GLU A 1 96 ? 6.577 20.591 -17.834 1.00 47.44 96 GLU A O 1
ATOM 806 N N . GLY A 1 97 ? 4.875 20.893 -19.250 1.00 48.81 97 GLY A N 1
ATOM 807 C CA . GLY A 1 97 ? 5.415 19.944 -20.223 1.00 48.81 97 GLY A CA 1
ATOM 808 C C . GLY A 1 97 ? 4.445 19.191 -21.128 1.00 48.81 97 GLY A C 1
ATOM 809 O O . GLY A 1 97 ? 4.917 18.365 -21.901 1.00 48.81 97 GLY A O 1
ATOM 810 N N . CYS A 1 98 ? 3.131 19.434 -21.099 1.00 45.19 98 CYS A N 1
ATOM 811 C CA . CYS A 1 98 ? 2.212 18.754 -22.028 1.00 45.19 98 CYS A CA 1
ATOM 812 C C . CYS A 1 98 ? 1.213 19.674 -22.738 1.00 45.19 98 CYS A C 1
ATOM 814 O O . CYS A 1 98 ? 0.064 19.300 -22.909 1.00 45.19 98 CYS A O 1
ATOM 816 N N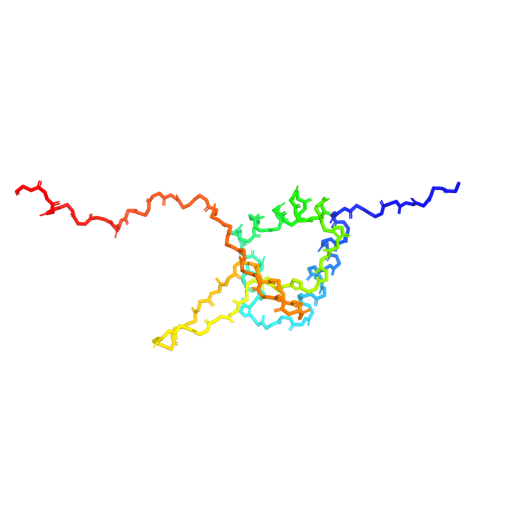 . ILE A 1 99 ? 1.657 20.843 -23.213 1.00 50.91 99 ILE A N 1
ATOM 817 C CA . ILE A 1 99 ? 1.132 21.443 -24.453 1.00 50.91 99 ILE A CA 1
ATOM 818 C C . ILE A 1 99 ? 2.282 22.241 -25.095 1.00 50.91 99 ILE A C 1
ATOM 820 O O . ILE A 1 99 ? 2.752 23.198 -24.477 1.00 50.91 99 ILE A O 1
ATOM 824 N N . PRO A 1 100 ? 2.775 21.904 -26.301 1.00 42.28 100 PRO A N 1
ATOM 825 C CA . PRO A 1 100 ? 3.609 22.833 -27.050 1.00 42.28 100 PRO A CA 1
ATOM 826 C C . PRO A 1 100 ? 2.756 24.064 -27.369 1.00 42.28 100 PRO A C 1
ATOM 828 O O . PRO A 1 100 ? 1.726 23.956 -28.038 1.00 42.28 100 PRO A O 1
ATOM 831 N N . ALA A 1 101 ? 3.169 25.234 -26.884 1.00 48.69 101 ALA A N 1
ATOM 832 C CA . ALA A 1 101 ? 2.624 26.507 -27.334 1.00 48.69 101 ALA A CA 1
ATOM 833 C C . ALA A 1 101 ? 2.949 26.658 -28.830 1.00 48.69 101 ALA A C 1
ATOM 835 O O . ALA A 1 101 ? 4.063 27.012 -29.204 1.00 48.69 101 ALA A O 1
ATOM 836 N N . GLY A 1 102 ? 2.000 26.288 -29.685 1.00 49.88 102 GLY A N 1
ATOM 837 C CA . GLY A 1 102 ? 2.182 26.305 -31.137 1.00 49.88 102 GLY A CA 1
ATOM 838 C C . GLY A 1 102 ? 1.068 25.639 -31.941 1.00 49.88 102 GLY A C 1
ATOM 839 O O . GLY A 1 102 ? 1.069 25.736 -33.161 1.00 49.88 102 GLY A O 1
ATOM 840 N N . PHE A 1 103 ? 0.096 24.993 -31.297 1.00 53.78 103 PHE A N 1
ATOM 841 C CA . PHE A 1 103 ? -1.085 24.471 -31.979 1.00 53.78 103 PHE A CA 1
ATOM 842 C C . PHE A 1 103 ? -2.324 25.226 -31.506 1.00 53.78 103 PHE A C 1
ATOM 844 O O . PHE A 1 103 ? -3.070 24.718 -30.680 1.00 53.78 103 PHE A O 1
ATOM 851 N N . LEU A 1 104 ? -2.456 26.480 -31.944 1.00 44.12 104 LEU A N 1
ATOM 852 C CA . LEU A 1 104 ? -3.707 27.227 -32.154 1.00 44.12 104 LEU A CA 1
ATOM 853 C C . LEU A 1 104 ? -3.347 28.672 -32.553 1.00 44.12 104 LEU A C 1
ATOM 855 O O . LEU A 1 104 ? -3.398 29.576 -31.724 1.00 44.12 104 LEU A O 1
ATOM 859 N N . GLN A 1 105 ? -2.938 28.832 -33.816 1.00 43.06 105 GLN A N 1
ATOM 860 C CA . GLN A 1 105 ? -3.197 29.931 -34.770 1.00 43.06 105 GLN A CA 1
ATOM 861 C C . GLN A 1 105 ? -2.094 29.993 -35.823 1.00 43.06 105 GLN A C 1
ATOM 863 O O . GLN A 1 105 ? -0.905 29.995 -35.440 1.00 43.06 105 GLN A O 1
#

Radius of gyration: 17.48 Å; Cα contacts (8 Å, |Δi|>4): 91; chains: 1; bounding box: 30×44×63 Å

Foldseek 3Di:
DDPPPDALVNQLVVVVVVCCVVDDPVVVVVCPDPLLVQVSVCSRPPVCVVPVHCPQKDAQCWDQDPVRDTHTFRIWRDDPPDTDTDHGPPDDPPPPPPDPPPPDD

pLDDT: mean 81.93, std 17.65, range [41.81, 95.88]

Sequence (105 aa):
MDMAKRSAEDELEDFLKEIMAKANKELKRRIEDPQSHAWKEALKRLWHPAIGHFKNLHPEYEVTDFLDGKRYIDLAYIRPPYRIAFEIDGRSPPSEGCIPAGFLQ

Solvent-accessible surface area (backbone atoms only — not comparable to full-atom values): 6673 Å² total; per-residue (Å²): 132,84,76,78,75,76,48,59,64,61,55,48,51,52,51,51,51,58,46,59,75,72,45,53,75,64,55,43,54,49,66,69,34,77,75,43,49,53,54,55,48,40,41,52,72,50,44,31,80,72,70,70,62,73,82,53,59,36,67,57,35,78,41,78,47,100,78,80,41,82,45,64,38,55,31,30,38,58,49,93,94,49,74,46,80,44,77,69,88,67,76,70,71,80,67,90,82,81,72,78,92,77,83,86,127